Protein AF-A0A7J6W3E9-F1 (afdb_monomer_lite)

pLDDT: mean 84.25, std 17.14, range [29.66, 97.44]

InterPro domains:
  IPR002051 Haem oxygenase [cd19165] (12-124)
  IPR016053 Haem oxygenase-like [PF01126] (19-121)
  IPR016084 Haem oxygenase-like, multi-helical [G3DSA:1.20.910.10] (11-124)
  IPR016084 Haem oxygenase-like, multi-helical [SSF48613] (15-122)
  IPR016951 Haem oxygenase (decyclizing), plant [PTHR35703] (14-124)

Organism: Thalictrum thalictroides (NCBI:txid46969)

Foldseek 3Di:
DVPPPPDDDDDPCVVLPPPLLLDQPVLVVVQLVVVVVVVDDDDDDDPVVVVVVVVLVVCVVVPPLVNLVVVLCVSVCCQPVVLVVQQVCCVVPVVSDDGSSNDTPDDSVVSSVSSVVVSVVVVD

Radius of gyration: 16.01 Å; chains: 1; bounding box: 36×33×43 Å

Sequence (124 aa):
MLMLLSFGFLLPTDAYFRKTDLERSEVLSKDIELIHQQDLVIPQPSSPGVSYARYLEELAEKSAPMFLCHFYNIYFAHISGGQVIAKQVSEKLLDGRELEFCRWEGDELELLKDVRDKLNQIGE

Secondary structure (DSSP, 8-state):
-TTTTSS----GGGGTTSS-S---HHHHHHHHHHHHTTT---PPPPHHHHHHHHHHHHHHHH-HHHHHHHHHHHHHHIIIIIHHHHHHHHHHHSTTPPPGGG--SS-HHHHHHHHHHHHHHHH-

Structure (mmCIF, N/CA/C/O backbone):
data_AF-A0A7J6W3E9-F1
#
_entry.id   AF-A0A7J6W3E9-F1
#
loop_
_atom_site.group_PDB
_atom_site.id
_atom_site.type_symbol
_atom_site.label_atom_id
_atom_site.label_alt_id
_atom_site.label_comp_id
_atom_site.label_asym_id
_atom_site.label_entity_id
_atom_site.label_seq_id
_atom_site.pdbx_PDB_ins_code
_atom_site.Cartn_x
_atom_site.Cartn_y
_atom_site.Cartn_z
_atom_site.occupancy
_atom_site.B_iso_or_equiv
_atom_site.auth_seq_id
_atom_site.auth_comp_id
_atom_site.auth_asym_id
_atom_site.auth_atom_id
_atom_site.pdbx_PDB_model_num
ATOM 1 N N . MET A 1 1 ? -2.874 7.738 -4.689 1.00 37.47 1 MET A N 1
ATOM 2 C CA . MET A 1 1 ? -3.098 6.491 -5.455 1.00 37.47 1 MET A CA 1
ATOM 3 C C . MET A 1 1 ? -4.183 6.604 -6.532 1.00 37.47 1 MET A C 1
ATOM 5 O O . MET A 1 1 ? -4.271 5.719 -7.364 1.00 37.47 1 MET A O 1
ATOM 9 N N . LEU A 1 2 ? -4.950 7.704 -6.587 1.00 29.97 2 LEU A N 1
ATOM 10 C CA . LEU A 1 2 ? -5.917 8.004 -7.660 1.00 29.97 2 LEU A CA 1
ATOM 11 C C . LEU A 1 2 ? -5.311 8.710 -8.897 1.00 29.97 2 LEU A C 1
ATOM 13 O O . LEU A 1 2 ? -6.048 9.117 -9.784 1.00 29.97 2 LEU A O 1
ATOM 17 N N . MET A 1 3 ? -3.983 8.858 -8.983 1.00 29.66 3 MET A N 1
ATOM 18 C CA . MET A 1 3 ? -3.307 9.532 -10.109 1.00 29.66 3 MET A CA 1
ATOM 19 C C . MET A 1 3 ? -2.694 8.584 -11.151 1.00 29.66 3 MET A C 1
ATOM 21 O O . MET A 1 3 ? -2.146 9.052 -12.139 1.00 29.66 3 MET A O 1
ATOM 25 N N . LEU A 1 4 ? -2.845 7.264 -11.004 1.00 39.94 4 LEU A N 1
ATOM 26 C CA . LEU A 1 4 ? -2.322 6.299 -11.984 1.00 39.94 4 LEU A CA 1
ATOM 27 C C . LEU A 1 4 ? -3.240 6.080 -13.203 1.00 39.94 4 LEU A C 1
ATOM 29 O O . LEU A 1 4 ? -2.933 5.254 -14.054 1.00 39.94 4 LEU A O 1
ATOM 33 N N . LEU A 1 5 ? -4.360 6.806 -13.314 1.00 38.44 5 LEU A N 1
ATOM 34 C CA . LEU A 1 5 ? -5.344 6.604 -14.387 1.00 38.44 5 LEU A CA 1
ATOM 35 C C . LEU A 1 5 ? -5.325 7.656 -15.508 1.00 38.44 5 LEU A C 1
ATOM 37 O O . LEU A 1 5 ? -6.096 7.514 -16.454 1.00 38.44 5 LEU A O 1
ATOM 41 N N . SER A 1 6 ? -4.463 8.679 -15.460 1.00 36.19 6 SER A N 1
ATOM 42 C CA . SER A 1 6 ? -4.636 9.847 -16.347 1.00 36.19 6 SER A CA 1
ATOM 43 C C . SER A 1 6 ? -3.555 10.089 -17.400 1.00 36.19 6 SER A C 1
ATOM 45 O O . SER A 1 6 ? -3.739 10.990 -18.212 1.00 36.19 6 SER A O 1
ATOM 47 N N . PHE A 1 7 ? -2.474 9.309 -17.469 1.00 38.25 7 PHE A N 1
ATOM 48 C CA . PHE A 1 7 ? -1.504 9.453 -18.560 1.00 38.25 7 PHE A CA 1
ATOM 49 C C . PHE A 1 7 ? -1.127 8.099 -19.154 1.00 38.25 7 PHE A C 1
ATOM 51 O O . PHE A 1 7 ? -0.688 7.187 -18.461 1.00 38.25 7 PHE A O 1
ATOM 58 N N . GLY A 1 8 ? -1.373 7.975 -20.461 1.00 41.03 8 GLY A N 1
ATOM 59 C CA . GLY A 1 8 ? -1.115 6.785 -21.257 1.00 41.03 8 GLY A CA 1
ATOM 60 C C . GLY A 1 8 ? 0.365 6.436 -21.269 1.00 41.03 8 GLY A C 1
ATOM 61 O O . GLY A 1 8 ? 1.129 6.953 -22.075 1.00 41.03 8 GLY A O 1
ATOM 62 N N . PHE A 1 9 ? 0.736 5.527 -20.381 1.00 42.88 9 PHE A N 1
ATOM 63 C CA . PHE A 1 9 ? 1.998 4.816 -20.410 1.00 42.88 9 PHE A CA 1
ATOM 64 C C . PHE A 1 9 ? 1.856 3.639 -21.394 1.00 42.88 9 PHE A C 1
ATOM 66 O O . PHE A 1 9 ? 0.935 2.822 -21.295 1.00 42.88 9 PHE A O 1
ATOM 73 N N . LEU A 1 10 ? 2.693 3.664 -22.435 1.00 38.34 10 LEU A N 1
ATOM 74 C CA . LEU A 1 10 ? 2.743 2.723 -23.559 1.00 38.34 10 LEU A CA 1
ATOM 75 C C . LEU A 1 10 ? 4.102 2.002 -23.528 1.00 38.34 10 LEU A C 1
ATOM 77 O O . LEU A 1 10 ? 4.815 1.947 -24.529 1.00 38.34 10 LEU A O 1
ATOM 81 N N . LEU A 1 11 ? 4.497 1.481 -22.362 1.00 43.41 11 LEU A N 1
ATOM 82 C CA . LEU A 1 11 ? 5.606 0.534 -22.281 1.00 43.41 11 LEU A CA 1
ATOM 83 C C . LEU A 1 11 ? 5.047 -0.897 -22.389 1.00 43.41 11 LEU A C 1
ATOM 85 O O . LEU A 1 11 ? 4.001 -1.185 -21.812 1.00 43.41 11 LEU A O 1
ATOM 89 N N . PRO A 1 12 ? 5.719 -1.839 -23.080 1.00 48.94 12 PRO A N 1
ATOM 90 C CA . PRO A 1 12 ? 5.292 -3.246 -23.141 1.00 48.94 12 PRO A CA 1
ATOM 91 C C . PRO A 1 12 ? 5.105 -3.899 -21.758 1.00 48.94 12 PRO A C 1
ATOM 93 O O . PRO A 1 12 ? 4.368 -4.872 -21.621 1.00 48.94 12 PRO A O 1
ATOM 96 N N . THR A 1 13 ? 5.749 -3.346 -20.727 1.00 51.69 13 THR A N 1
ATOM 97 C CA . THR A 1 13 ? 5.660 -3.765 -19.326 1.00 51.69 13 THR A CA 1
ATOM 98 C C . THR A 1 13 ? 4.348 -3.364 -18.640 1.00 51.69 13 THR A C 1
ATOM 100 O O . THR A 1 13 ? 3.947 -4.042 -17.698 1.00 51.69 13 THR A O 1
ATOM 103 N N . ASP A 1 14 ? 3.627 -2.340 -19.118 1.00 56.59 14 ASP A N 1
ATOM 104 C CA . ASP A 1 14 ? 2.360 -1.876 -18.521 1.00 56.59 14 ASP A CA 1
ATOM 105 C C . ASP A 1 14 ? 1.272 -2.949 -18.479 1.00 56.59 14 ASP A C 1
ATOM 107 O O . ASP A 1 14 ? 0.435 -2.957 -17.579 1.00 56.59 14 ASP A O 1
ATOM 111 N N . ALA A 1 15 ? 1.255 -3.849 -19.462 1.00 62.78 15 ALA A N 1
ATOM 112 C CA . ALA A 1 15 ? 0.233 -4.885 -19.545 1.00 62.78 15 ALA A CA 1
ATOM 113 C C . ALA A 1 15 ? 0.381 -5.946 -18.442 1.00 62.78 15 ALA A C 1
ATOM 115 O O . ALA A 1 15 ? -0.618 -6.530 -18.029 1.00 62.78 15 ALA A O 1
ATOM 116 N N . TYR A 1 16 ? 1.602 -6.186 -17.950 1.00 67.00 16 TYR A N 1
ATOM 117 C CA . TYR A 1 16 ? 1.886 -7.258 -16.989 1.00 67.00 16 TYR A CA 1
ATOM 118 C C . TYR A 1 16 ? 1.457 -6.925 -15.556 1.00 67.00 16 TYR A C 1
ATOM 120 O O . TYR A 1 16 ? 1.173 -7.843 -14.783 1.00 67.00 16 TYR A O 1
ATOM 128 N N . PHE A 1 17 ? 1.396 -5.632 -15.220 1.00 73.19 17 PHE A N 1
ATOM 129 C CA . PHE A 1 17 ? 1.174 -5.126 -13.857 1.00 73.19 17 PHE A CA 1
ATOM 130 C C . PHE A 1 17 ? -0.164 -4.402 -13.686 1.00 73.19 17 PHE A C 1
ATOM 132 O O . PHE A 1 17 ? -0.353 -3.648 -12.735 1.00 73.19 17 PHE A O 1
ATOM 139 N N . ARG A 1 18 ? -1.096 -4.627 -14.613 1.00 82.31 18 ARG A N 1
ATOM 140 C CA . ARG A 1 18 ? -2.494 -4.206 -14.498 1.00 82.31 18 ARG A CA 1
ATOM 141 C C . ARG A 1 18 ? -3.364 -5.437 -14.316 1.00 82.31 18 ARG A C 1
ATOM 143 O O . ARG A 1 18 ? -3.095 -6.460 -14.940 1.00 82.31 18 ARG A O 1
ATOM 150 N N . LYS A 1 19 ? -4.446 -5.295 -13.551 1.00 83.75 19 LYS A N 1
ATOM 151 C CA . LYS A 1 19 ? -5.388 -6.380 -13.238 1.00 83.75 19 LYS A CA 1
ATOM 152 C C . LYS A 1 19 ? -4.659 -7.549 -12.579 1.00 83.75 19 LYS A C 1
ATOM 154 O O . LYS A 1 19 ? -4.728 -8.683 -13.039 1.00 83.75 19 LYS A O 1
ATOM 159 N N . THR A 1 20 ? -3.876 -7.216 -11.559 1.00 86.81 20 THR A N 1
ATOM 160 C CA . THR A 1 20 ? -3.108 -8.191 -10.772 1.00 86.81 20 THR A CA 1
ATOM 161 C C . THR A 1 20 ? -3.894 -8.736 -9.586 1.00 86.81 20 THR A C 1
ATOM 163 O O . THR A 1 20 ? -3.370 -9.560 -8.848 1.00 86.81 20 THR A O 1
ATOM 166 N N . ASP A 1 21 ? -5.083 -8.182 -9.344 1.00 89.88 21 ASP A N 1
ATOM 167 C CA . ASP A 1 21 ? -5.900 -8.324 -8.136 1.00 89.88 21 ASP A CA 1
ATOM 168 C C . ASP A 1 21 ? -5.206 -7.820 -6.855 1.00 89.88 21 ASP A C 1
ATOM 170 O O . ASP A 1 21 ? -5.819 -7.718 -5.788 1.00 89.88 21 ASP A O 1
ATOM 174 N N . LEU A 1 22 ? -3.952 -7.358 -6.973 1.00 91.62 22 LEU A N 1
ATOM 175 C CA . LEU A 1 22 ? -3.222 -6.695 -5.905 1.00 91.62 22 LEU A CA 1
ATOM 176 C C . LEU A 1 22 ? -3.697 -5.249 -5.673 1.00 91.62 22 LEU A C 1
ATOM 178 O O . LEU A 1 22 ? -3.490 -4.685 -4.603 1.00 91.62 22 LEU A O 1
ATOM 182 N N . GLU A 1 23 ? -4.358 -4.622 -6.642 1.00 92.25 23 GLU A N 1
ATOM 183 C CA . GLU A 1 23 ? -4.746 -3.212 -6.612 1.00 92.25 23 GLU A CA 1
ATOM 184 C C . GLU A 1 23 ? -5.568 -2.846 -5.366 1.00 92.25 23 GLU A C 1
ATOM 186 O O . GLU A 1 23 ? -6.585 -3.467 -5.075 1.00 92.25 23 GLU A O 1
ATOM 191 N N . ARG A 1 24 ? -5.138 -1.820 -4.613 1.00 94.75 24 ARG A N 1
ATOM 192 C CA . ARG A 1 24 ? -5.748 -1.451 -3.315 1.00 94.75 24 ARG A CA 1
ATOM 193 C C . ARG A 1 24 ? -6.545 -0.151 -3.298 1.00 94.75 24 ARG A C 1
ATOM 195 O O . ARG A 1 24 ? -7.108 0.209 -2.269 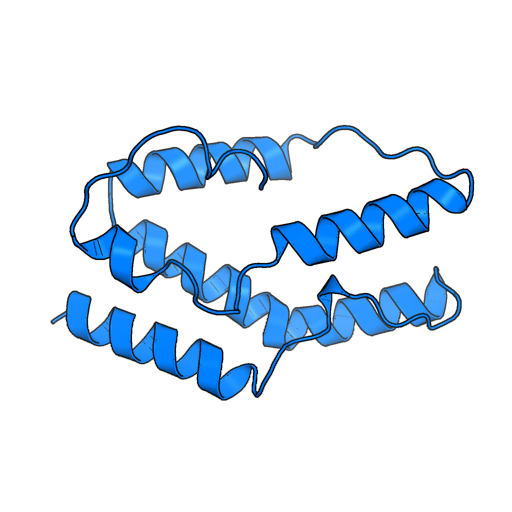1.00 94.75 24 ARG A O 1
ATOM 202 N N . SER A 1 25 ? -6.581 0.597 -4.397 1.00 94.12 25 SER A N 1
ATOM 203 C CA . SER A 1 25 ? -7.189 1.934 -4.396 1.00 94.12 25 SER A CA 1
ATOM 204 C C . SER A 1 25 ? -8.690 1.892 -4.143 1.00 94.12 25 SER A C 1
ATOM 206 O O . SER A 1 25 ? -9.189 2.719 -3.391 1.00 94.12 25 SER A O 1
ATOM 208 N N . GLU A 1 26 ? -9.395 0.927 -4.734 1.00 94.50 26 GLU A N 1
ATOM 209 C CA . GLU A 1 26 ? -10.847 0.815 -4.588 1.00 94.50 26 GLU A CA 1
ATOM 210 C C . GLU A 1 26 ? -11.248 0.435 -3.157 1.00 94.50 26 GLU A C 1
ATOM 212 O O . GLU A 1 26 ? -12.106 1.083 -2.560 1.00 94.50 26 GLU A O 1
ATOM 217 N N . VAL A 1 27 ? -10.593 -0.574 -2.576 1.00 94.88 27 VAL A N 1
ATOM 218 C CA . VAL A 1 27 ? -10.863 -0.998 -1.194 1.00 94.88 27 VAL A CA 1
ATOM 219 C C . VAL A 1 27 ? -10.504 0.090 -0.176 1.00 94.88 27 VAL A C 1
ATOM 221 O O . VAL A 1 27 ? -11.263 0.314 0.760 1.00 94.88 27 VAL A O 1
ATOM 224 N N . LEU A 1 28 ? -9.428 0.856 -0.406 1.00 95.19 28 LEU A N 1
ATOM 225 C CA . LEU A 1 28 ? -9.099 2.019 0.428 1.00 95.19 28 LEU A CA 1
ATOM 226 C C . LEU A 1 28 ? -10.159 3.118 0.342 1.00 95.19 28 LEU A C 1
ATOM 228 O O . LEU A 1 28 ? -10.458 3.744 1.355 1.00 95.19 28 LEU A O 1
ATOM 232 N N . SER A 1 29 ? -10.728 3.367 -0.839 1.00 95.25 29 SER A N 1
ATOM 233 C CA . SER A 1 29 ? -11.833 4.319 -0.981 1.00 95.25 29 SER A CA 1
ATOM 234 C C . SER A 1 29 ? -13.048 3.892 -0.155 1.00 95.25 29 SER A C 1
ATOM 236 O O . SER A 1 29 ? -13.594 4.724 0.565 1.00 95.25 29 SER A O 1
ATOM 238 N N . LYS A 1 30 ? -13.406 2.599 -0.175 1.00 94.75 30 LYS A N 1
ATOM 239 C CA . LYS A 1 30 ? -14.498 2.047 0.648 1.00 94.75 30 LYS A CA 1
ATOM 240 C C . LYS A 1 30 ? -14.230 2.242 2.143 1.00 94.75 30 LYS A C 1
ATOM 242 O O . LYS A 1 30 ? -15.096 2.735 2.861 1.00 94.75 30 LYS A O 1
ATOM 247 N N . ASP A 1 31 ? -13.021 1.930 2.607 1.00 94.44 31 ASP A N 1
ATOM 248 C CA . ASP A 1 31 ? -12.651 2.112 4.016 1.00 94.44 31 ASP A CA 1
ATOM 249 C C . ASP A 1 31 ? -12.669 3.591 4.441 1.00 94.44 31 ASP A C 1
ATOM 251 O O . ASP A 1 31 ? -13.165 3.921 5.518 1.00 94.44 31 ASP A O 1
ATOM 255 N N . ILE A 1 32 ? -12.181 4.505 3.594 1.00 94.06 32 ILE A N 1
ATOM 256 C CA . ILE A 1 32 ? -12.211 5.954 3.857 1.00 94.06 32 ILE A CA 1
ATOM 257 C C . ILE A 1 32 ? -13.652 6.465 3.957 1.00 94.06 32 ILE A C 1
ATOM 259 O O . ILE A 1 32 ? -13.961 7.238 4.863 1.00 94.06 32 ILE A O 1
ATOM 263 N N . GLU A 1 33 ? -14.539 6.036 3.058 1.00 92.62 33 GLU A N 1
ATOM 264 C CA . GLU A 1 33 ? -15.958 6.403 3.095 1.00 92.62 33 GLU A CA 1
ATOM 265 C C . GLU A 1 33 ? -16.641 5.900 4.374 1.00 92.62 33 GLU A C 1
ATOM 267 O O . GLU A 1 33 ? -17.374 6.652 5.018 1.00 92.62 33 GLU A O 1
ATOM 272 N N . LEU A 1 34 ? -16.353 4.665 4.792 1.00 89.88 34 LEU A N 1
ATOM 273 C CA . LEU A 1 34 ? -16.866 4.095 6.042 1.00 89.88 34 LEU A CA 1
ATOM 274 C C . LEU A 1 34 ? -16.366 4.846 7.283 1.00 89.88 34 LEU A C 1
ATOM 276 O O . LEU A 1 34 ? -17.113 5.018 8.246 1.00 89.88 34 LEU A O 1
ATOM 280 N N . ILE A 1 35 ? -15.112 5.299 7.275 1.00 88.25 35 ILE A N 1
ATOM 281 C CA . ILE A 1 35 ? -14.542 6.125 8.348 1.00 88.25 35 ILE A CA 1
ATOM 282 C C . ILE A 1 35 ? -15.201 7.509 8.357 1.00 88.25 35 ILE A C 1
ATOM 284 O O . ILE A 1 35 ? -15.531 8.028 9.421 1.00 88.25 35 ILE A O 1
ATOM 288 N N . HIS A 1 36 ? -15.446 8.095 7.184 1.00 88.38 36 HIS A N 1
ATOM 289 C CA . HIS A 1 36 ? -16.085 9.404 7.072 1.00 88.38 36 HIS A CA 1
ATOM 290 C C . HIS A 1 36 ? -17.507 9.422 7.654 1.00 88.38 36 HIS A C 1
ATOM 292 O O . HIS A 1 36 ? -17.908 10.413 8.259 1.00 88.38 36 HIS A O 1
ATOM 298 N N . GLN A 1 37 ? -18.243 8.310 7.542 1.00 88.25 37 GLN A N 1
ATOM 299 C CA . GLN A 1 37 ? -19.576 8.145 8.137 1.00 88.25 37 GLN A CA 1
ATOM 300 C C . GLN A 1 37 ? -19.586 8.200 9.676 1.00 88.25 37 GLN A C 1
ATOM 302 O O . GLN A 1 37 ? -20.656 8.318 10.266 1.00 88.25 37 GLN A O 1
ATOM 307 N N . GLN A 1 38 ? -18.425 8.127 10.333 1.00 84.06 38 GLN A N 1
ATOM 308 C CA . GLN A 1 38 ? -18.281 8.210 11.793 1.00 84.06 38 GLN A CA 1
ATOM 309 C C . GLN A 1 38 ? -17.970 9.641 12.272 1.00 84.06 38 GLN A C 1
ATOM 311 O O . GLN A 1 38 ? -17.342 9.823 13.312 1.00 84.06 38 GLN A O 1
ATOM 316 N N . ASP A 1 39 ? -18.354 10.657 11.490 1.00 84.12 39 ASP A N 1
ATOM 317 C CA . ASP A 1 39 ? -18.072 12.083 11.727 1.00 84.12 39 ASP A CA 1
ATOM 318 C C . ASP A 1 39 ? -16.569 12.421 11.835 1.00 84.12 39 ASP A C 1
ATOM 320 O O . ASP A 1 39 ? -16.164 13.444 12.396 1.00 84.12 39 ASP A O 1
ATOM 324 N N . LEU A 1 40 ? -15.715 11.573 11.252 1.00 85.38 40 LEU A N 1
ATOM 325 C CA . LEU A 1 40 ? -14.277 11.800 11.173 1.00 85.38 40 LEU A CA 1
ATOM 326 C C . LEU A 1 40 ? -13.926 12.629 9.931 1.00 85.38 40 LEU A C 1
ATOM 328 O O . LEU A 1 40 ? -14.387 12.384 8.810 1.00 85.38 40 LEU A O 1
ATOM 332 N N . VAL A 1 41 ? -13.060 13.624 10.132 1.00 90.25 41 VAL A N 1
ATOM 333 C CA . VAL A 1 41 ? -12.546 14.472 9.053 1.00 90.25 41 VAL A CA 1
ATOM 334 C C . VAL A 1 41 ? -11.504 13.693 8.261 1.00 90.25 41 VAL A C 1
ATOM 336 O O . VAL A 1 41 ? -10.465 13.314 8.803 1.00 90.25 41 VAL A O 1
ATOM 339 N N . ILE A 1 42 ? -11.750 13.503 6.964 1.00 91.56 42 ILE A N 1
ATOM 340 C CA . ILE A 1 42 ? -10.766 12.906 6.061 1.00 91.56 42 ILE A CA 1
ATOM 341 C C . ILE A 1 42 ? -9.686 13.953 5.751 1.00 91.56 42 ILE A C 1
ATOM 343 O O . ILE A 1 42 ? -9.992 14.994 5.159 1.00 91.56 42 ILE A O 1
ATOM 347 N N . PRO A 1 43 ? -8.423 13.727 6.156 1.00 92.56 43 PRO A N 1
ATOM 348 C CA . PRO A 1 43 ? -7.361 14.685 5.911 1.00 92.56 43 PRO A CA 1
ATOM 349 C C . PRO A 1 43 ? -6.966 14.692 4.433 1.00 92.56 43 PRO A C 1
ATOM 351 O O . PRO A 1 43 ? -7.076 13.691 3.724 1.00 92.56 43 PRO A O 1
ATOM 354 N N . GLN A 1 44 ? -6.421 15.819 3.980 1.00 94.44 44 GLN A N 1
ATOM 355 C CA . GLN A 1 44 ? -5.715 15.854 2.702 1.00 94.44 44 GLN A CA 1
ATOM 356 C C . GLN A 1 44 ? -4.428 15.011 2.779 1.00 94.44 44 GLN A C 1
ATOM 358 O O . GLN A 1 44 ? -3.827 14.917 3.856 1.00 94.44 44 GLN A O 1
ATOM 363 N N . PRO A 1 45 ? -3.965 14.421 1.659 1.00 94.62 45 PRO A N 1
ATOM 364 C CA . PRO A 1 45 ? -2.708 13.682 1.627 1.00 94.62 45 PRO A CA 1
ATOM 365 C C . PRO A 1 45 ? -1.538 14.529 2.142 1.00 94.62 45 PRO A C 1
ATOM 367 O O . PRO A 1 45 ? -1.323 15.657 1.699 1.00 94.62 45 PRO A O 1
ATOM 370 N N . SER A 1 46 ? -0.766 13.974 3.074 1.00 95.94 46 SER A N 1
ATOM 371 C CA . SER A 1 46 ? 0.401 14.636 3.658 1.00 95.94 46 SER A CA 1
ATOM 372 C C . SER A 1 46 ? 1.661 14.455 2.801 1.00 95.94 46 SER A C 1
ATOM 374 O O . SER A 1 46 ? 1.688 13.678 1.839 1.00 95.94 46 SER A O 1
ATOM 376 N N . SER A 1 47 ? 2.733 15.174 3.155 1.00 96.81 47 SER A N 1
ATOM 377 C CA . SER A 1 47 ? 3.978 15.183 2.379 1.00 96.81 47 SER A CA 1
ATOM 378 C C . SER A 1 47 ? 4.603 13.801 2.137 1.00 96.81 47 SER A C 1
ATOM 380 O O . SER A 1 47 ? 5.075 13.606 1.020 1.00 96.81 47 SER A O 1
ATOM 382 N N . PRO A 1 48 ? 4.578 12.809 3.055 1.00 96.19 48 PRO A N 1
ATOM 383 C CA . PRO A 1 48 ? 5.138 11.491 2.758 1.00 96.19 48 PRO A CA 1
ATOM 384 C C . PRO A 1 48 ? 4.408 10.796 1.606 1.00 96.19 48 PRO A C 1
ATOM 386 O O . PRO A 1 48 ? 5.051 10.272 0.702 1.00 96.19 48 PRO A O 1
ATOM 389 N N . GLY A 1 49 ? 3.072 10.846 1.593 1.00 94.00 49 GLY A N 1
ATOM 390 C CA . GLY A 1 49 ? 2.270 10.230 0.535 1.00 94.00 49 GLY A CA 1
ATOM 391 C C . GLY A 1 49 ? 2.434 10.938 -0.809 1.00 94.00 49 GLY A C 1
ATOM 392 O O . GLY A 1 49 ? 2.629 10.283 -1.830 1.00 94.00 49 GLY A O 1
ATOM 393 N N . VAL A 1 50 ? 2.403 12.275 -0.811 1.00 96.75 50 VAL A N 1
ATOM 394 C CA . VAL A 1 50 ? 2.537 13.076 -2.041 1.00 96.75 50 VAL A CA 1
ATOM 395 C C . VAL A 1 50 ? 3.941 12.956 -2.635 1.00 96.75 50 VAL A C 1
ATOM 397 O O . VAL A 1 50 ? 4.078 12.718 -3.833 1.00 96.75 50 VAL A O 1
ATOM 400 N N . SER A 1 51 ? 4.985 13.093 -1.816 1.00 97.44 51 SER A N 1
ATOM 401 C CA . SER A 1 51 ? 6.369 12.995 -2.286 1.00 97.44 51 SER A CA 1
ATOM 402 C C . SER A 1 51 ? 6.699 11.589 -2.774 1.00 97.44 51 SER A C 1
ATOM 404 O O . SER A 1 51 ? 7.379 11.452 -3.786 1.00 97.44 51 SER A O 1
ATOM 406 N N . TYR A 1 52 ? 6.197 10.547 -2.101 1.00 97.44 52 TYR A N 1
ATOM 407 C CA . TYR A 1 52 ? 6.470 9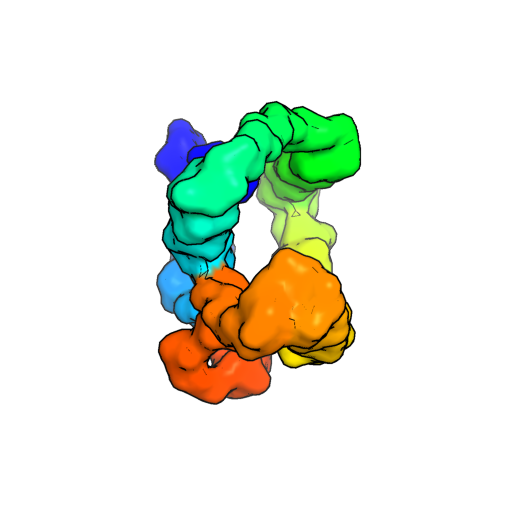.177 -2.524 1.00 97.44 52 TYR A CA 1
ATOM 408 C C . TYR A 1 52 ? 5.723 8.811 -3.811 1.00 97.44 52 TYR A C 1
ATOM 410 O O . TYR A 1 52 ? 6.313 8.188 -4.686 1.00 97.44 52 TYR A O 1
ATOM 418 N N . ALA A 1 53 ? 4.478 9.269 -3.986 1.00 96.19 53 ALA A N 1
ATOM 419 C CA . ALA A 1 53 ? 3.756 9.100 -5.249 1.00 96.19 53 ALA A CA 1
ATOM 420 C C . ALA A 1 53 ? 4.510 9.739 -6.429 1.00 96.19 53 ALA A C 1
ATOM 422 O O . ALA A 1 53 ? 4.757 9.063 -7.423 1.00 96.19 53 ALA A O 1
ATOM 423 N N . ARG A 1 54 ? 4.968 10.990 -6.278 1.00 96.31 54 ARG A N 1
ATOM 424 C CA . ARG A 1 54 ? 5.784 11.675 -7.299 1.00 96.31 54 ARG A CA 1
ATOM 425 C C . ARG A 1 54 ? 7.092 10.945 -7.587 1.00 96.31 54 ARG A C 1
ATOM 427 O O . ARG A 1 54 ? 7.486 10.807 -8.736 1.00 96.31 54 ARG A O 1
ATOM 434 N N . TYR A 1 55 ? 7.759 10.450 -6.546 1.00 96.44 55 TYR A N 1
ATOM 435 C CA . TYR A 1 55 ? 8.981 9.667 -6.708 1.00 96.44 55 TYR A CA 1
ATOM 436 C C . TYR A 1 55 ? 8.745 8.382 -7.517 1.00 96.44 55 TYR A C 1
ATOM 438 O O . TYR A 1 55 ? 9.555 8.049 -8.378 1.00 96.44 55 TYR A O 1
ATOM 446 N N . LEU A 1 56 ? 7.632 7.678 -7.281 1.00 94.44 56 LEU A N 1
ATOM 447 C CA . LEU A 1 56 ? 7.268 6.481 -8.045 1.00 94.44 56 LEU A CA 1
ATOM 448 C C . LEU A 1 56 ? 6.919 6.805 -9.504 1.00 94.44 56 LEU A C 1
ATOM 450 O O . LEU A 1 56 ? 7.315 6.048 -10.386 1.00 94.44 56 LEU A O 1
ATOM 454 N N . GLU A 1 57 ? 6.236 7.925 -9.763 1.00 91.44 57 GLU A N 1
ATOM 455 C CA . GLU A 1 57 ? 5.969 8.422 -11.123 1.00 91.44 57 GLU A CA 1
ATOM 456 C C . GLU A 1 57 ? 7.282 8.693 -11.875 1.00 91.44 57 GLU A C 1
ATOM 458 O O . GLU A 1 57 ? 7.487 8.182 -12.974 1.00 91.44 57 GLU A O 1
ATOM 463 N N . GLU A 1 58 ? 8.227 9.400 -11.249 1.00 93.44 58 GLU A N 1
ATOM 464 C CA . GLU A 1 58 ? 9.545 9.639 -11.844 1.00 93.44 58 GLU A CA 1
ATOM 465 C C . GLU A 1 58 ? 10.345 8.345 -12.061 1.00 93.44 58 GLU A C 1
ATOM 467 O O . GLU A 1 58 ? 11.044 8.206 -13.067 1.00 93.44 58 GLU A O 1
ATOM 472 N N . LEU A 1 59 ? 10.286 7.395 -11.121 1.00 90.00 59 LEU A N 1
ATOM 473 C CA . LEU A 1 59 ? 10.962 6.104 -11.266 1.00 90.00 59 LEU A CA 1
ATOM 474 C C . LEU A 1 59 ? 10.392 5.286 -12.423 1.00 90.00 59 LEU A C 1
ATOM 476 O O . LEU A 1 59 ? 11.170 4.638 -13.121 1.00 90.00 59 LEU A O 1
ATOM 480 N N . ALA A 1 60 ? 9.076 5.324 -12.642 1.00 86.88 60 ALA A N 1
ATOM 481 C CA . ALA A 1 60 ? 8.434 4.610 -13.741 1.00 86.88 60 ALA A CA 1
ATOM 482 C C . ALA A 1 60 ? 8.968 5.064 -15.112 1.00 86.88 60 ALA A C 1
ATOM 484 O O . ALA A 1 60 ? 9.139 4.239 -16.007 1.00 86.88 60 ALA A O 1
ATOM 485 N N . GLU A 1 61 ? 9.298 6.351 -15.259 1.00 87.00 61 GLU A N 1
ATOM 486 C CA . GLU A 1 61 ? 9.914 6.901 -16.476 1.00 87.00 61 GLU A CA 1
ATOM 487 C C . GLU A 1 61 ? 11.413 6.587 -16.581 1.00 87.00 61 GLU A C 1
ATOM 489 O O . GLU A 1 61 ? 11.935 6.354 -17.671 1.00 87.00 61 GLU A O 1
ATOM 494 N N . LYS A 1 62 ? 12.128 6.610 -15.450 1.00 89.12 62 LYS A N 1
ATOM 495 C CA . LYS A 1 62 ? 13.599 6.566 -15.425 1.00 89.12 62 LYS A CA 1
ATOM 496 C C . LYS A 1 62 ? 14.173 5.153 -15.356 1.00 89.12 62 LYS A C 1
ATOM 498 O O . LYS A 1 62 ? 15.271 4.918 -15.856 1.00 89.12 62 LYS A O 1
ATOM 503 N N . SER A 1 63 ? 13.501 4.231 -14.671 1.00 85.06 63 SER A N 1
ATOM 504 C CA . SER A 1 63 ? 14.025 2.892 -14.405 1.00 85.06 63 SER A CA 1
ATOM 505 C C . SER A 1 63 ? 12.914 1.914 -14.033 1.00 85.06 63 SER A C 1
ATOM 507 O O . SER A 1 63 ? 12.504 1.819 -12.873 1.00 85.06 63 SER A O 1
ATOM 509 N N . ALA A 1 64 ? 12.499 1.106 -15.011 1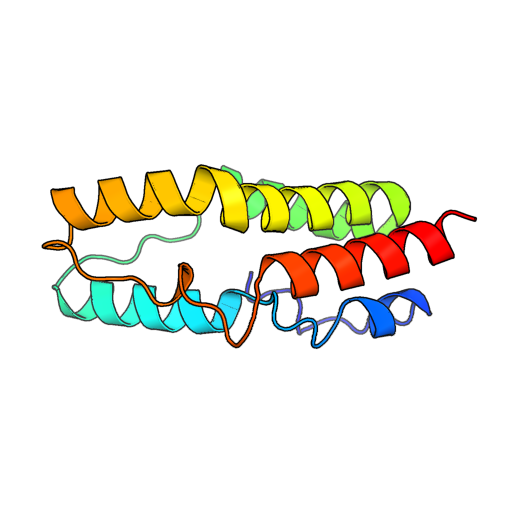.00 82.12 64 ALA A N 1
ATOM 510 C CA . ALA A 1 64 ? 11.548 0.025 -14.777 1.00 82.12 64 ALA A CA 1
ATOM 511 C C . ALA A 1 64 ? 12.009 -0.943 -13.662 1.00 82.12 64 ALA A C 1
ATOM 513 O O . ALA A 1 64 ? 11.208 -1.201 -12.768 1.00 82.12 64 ALA A O 1
ATOM 514 N N . PRO A 1 65 ? 13.278 -1.408 -13.592 1.00 83.69 65 PRO A N 1
ATOM 515 C CA . PRO A 1 65 ? 13.717 -2.289 -12.503 1.00 83.69 65 PRO A CA 1
ATOM 516 C C . PRO A 1 65 ? 13.557 -1.676 -11.103 1.00 83.69 65 PRO A C 1
ATOM 518 O O . PRO A 1 65 ? 13.106 -2.348 -10.175 1.00 83.69 65 PRO A O 1
ATOM 521 N N . MET A 1 66 ? 13.880 -0.388 -10.941 1.00 87.44 66 MET A N 1
ATOM 522 C CA . MET A 1 66 ? 13.726 0.300 -9.655 1.00 87.44 66 MET A CA 1
ATOM 523 C C . MET A 1 66 ? 12.255 0.492 -9.294 1.00 87.44 66 MET A C 1
ATOM 525 O O . MET A 1 66 ? 11.866 0.224 -8.158 1.00 87.44 66 MET A O 1
ATOM 529 N N . PHE A 1 67 ? 11.427 0.909 -10.254 1.00 88.00 67 PHE A N 1
ATOM 530 C CA . PHE A 1 67 ? 9.983 1.014 -10.053 1.00 88.00 67 PHE A CA 1
ATOM 531 C C . PHE A 1 67 ? 9.384 -0.324 -9.597 1.00 88.00 67 PHE A C 1
ATOM 533 O O . PHE A 1 67 ? 8.648 -0.382 -8.612 1.00 88.00 67 PHE A O 1
ATOM 540 N N . LEU A 1 68 ? 9.766 -1.413 -10.262 1.00 84.69 68 LEU A N 1
ATOM 541 C CA . LEU A 1 68 ? 9.283 -2.757 -9.968 1.00 84.69 68 LEU A CA 1
ATOM 542 C C . LEU A 1 68 ? 9.734 -3.274 -8.592 1.00 84.69 68 LEU A C 1
ATOM 544 O O . LEU A 1 68 ? 8.958 -3.933 -7.901 1.00 84.69 68 LEU A O 1
ATOM 548 N N . CYS A 1 69 ? 10.941 -2.918 -8.143 1.00 88.25 69 CYS A N 1
ATOM 549 C CA . CYS A 1 69 ? 11.394 -3.190 -6.776 1.00 88.25 69 CYS A CA 1
ATOM 550 C C . CYS A 1 69 ? 10.467 -2.542 -5.732 1.00 88.25 69 CYS A C 1
ATOM 552 O O . CYS A 1 69 ? 10.057 -3.185 -4.763 1.00 88.25 69 CYS A O 1
ATOM 554 N N . HIS A 1 70 ? 10.084 -1.278 -5.940 1.00 92.81 70 HIS A N 1
ATOM 555 C CA . HIS A 1 70 ? 9.135 -0.597 -5.060 1.00 92.81 70 HIS A CA 1
ATOM 556 C C . HIS A 1 70 ? 7.732 -1.205 -5.141 1.00 92.81 70 HIS A C 1
ATOM 558 O O . HIS A 1 70 ? 7.114 -1.421 -4.099 1.00 92.81 70 HIS A O 1
ATOM 564 N N . PHE A 1 71 ? 7.254 -1.523 -6.347 1.00 89.56 71 PHE A N 1
ATOM 565 C CA . PHE A 1 71 ? 5.968 -2.189 -6.562 1.00 89.56 71 PHE A CA 1
ATOM 566 C C . PHE A 1 71 ? 5.865 -3.478 -5.739 1.00 89.56 71 PHE A C 1
ATOM 568 O O . PHE A 1 71 ? 4.944 -3.628 -4.937 1.00 89.56 71 PHE A O 1
ATOM 575 N N . TYR A 1 72 ? 6.851 -4.371 -5.875 1.00 88.94 72 TYR A N 1
ATOM 576 C CA . TYR A 1 72 ? 6.889 -5.626 -5.128 1.00 88.94 72 TYR A CA 1
ATOM 577 C C . TYR A 1 72 ? 6.908 -5.383 -3.616 1.00 88.94 72 TYR A C 1
ATOM 579 O O . TYR A 1 72 ? 6.110 -5.965 -2.883 1.00 88.94 72 TYR A O 1
ATOM 587 N N . ASN A 1 73 ? 7.784 -4.492 -3.141 1.00 92.50 73 ASN A N 1
ATOM 588 C CA . ASN A 1 73 ? 7.937 -4.242 -1.709 1.00 92.50 73 ASN A CA 1
ATOM 589 C C . ASN A 1 73 ? 6.678 -3.651 -1.066 1.00 92.50 73 ASN A C 1
ATOM 591 O O . ASN A 1 73 ? 6.379 -3.995 0.074 1.00 92.50 73 ASN A O 1
ATOM 595 N N . ILE A 1 74 ? 5.930 -2.795 -1.770 1.00 94.62 74 ILE A N 1
ATOM 596 C CA . ILE A 1 74 ? 4.675 -2.223 -1.259 1.00 94.62 74 ILE A CA 1
ATOM 597 C C . ILE A 1 74 ? 3.652 -3.334 -0.993 1.00 94.62 74 ILE A C 1
ATOM 599 O O . ILE A 1 74 ? 3.108 -3.413 0.110 1.00 94.62 74 ILE A O 1
ATOM 603 N N . TYR A 1 75 ? 3.422 -4.215 -1.969 1.00 93.44 75 TYR A N 1
ATOM 604 C CA . TYR A 1 75 ? 2.443 -5.294 -1.821 1.00 93.44 75 TYR A CA 1
ATOM 605 C C . TYR A 1 75 ? 2.916 -6.392 -0.871 1.00 93.44 75 TYR A C 1
ATOM 607 O O . TYR A 1 75 ? 2.148 -6.807 -0.006 1.00 93.44 75 TYR A O 1
ATOM 615 N N . PHE A 1 76 ? 4.186 -6.801 -0.948 1.00 92.44 76 PHE A N 1
ATOM 616 C CA . PHE A 1 76 ? 4.752 -7.782 -0.020 1.00 92.44 76 PHE A CA 1
ATOM 617 C C . PHE A 1 76 ? 4.674 -7.295 1.430 1.00 92.44 76 PHE A C 1
ATOM 619 O O . PHE A 1 76 ? 4.243 -8.042 2.311 1.00 92.44 76 PHE A O 1
ATOM 626 N N . ALA A 1 77 ? 5.055 -6.041 1.696 1.00 95.50 77 ALA A N 1
ATOM 627 C CA . ALA A 1 77 ? 4.973 -5.473 3.038 1.00 95.50 77 ALA A CA 1
ATOM 628 C C . ALA A 1 77 ? 3.526 -5.425 3.543 1.00 95.50 77 ALA A C 1
ATOM 630 O O . ALA A 1 77 ? 3.290 -5.714 4.715 1.00 95.50 77 ALA A O 1
ATOM 631 N N . HIS A 1 78 ? 2.564 -5.105 2.672 1.00 95.12 78 HIS A N 1
ATOM 632 C CA . HIS A 1 78 ? 1.148 -5.071 3.035 1.00 95.12 78 HIS A CA 1
ATOM 633 C C . HIS A 1 78 ? 0.578 -6.461 3.356 1.00 95.12 78 HIS A C 1
ATOM 635 O O . HIS A 1 78 ? -0.056 -6.636 4.393 1.00 95.12 78 HIS A O 1
ATOM 641 N N . ILE A 1 79 ? 0.850 -7.459 2.510 1.00 93.69 79 ILE A N 1
ATOM 642 C CA . ILE A 1 79 ? 0.409 -8.856 2.688 1.00 93.69 79 ILE A CA 1
ATOM 643 C C . ILE A 1 79 ? 1.032 -9.496 3.939 1.00 93.69 79 ILE A C 1
ATOM 645 O O . ILE A 1 79 ? 0.413 -10.332 4.588 1.00 93.69 79 ILE A O 1
ATOM 649 N N . SER A 1 80 ? 2.245 -9.085 4.309 1.00 91.75 80 SER A N 1
ATOM 650 C CA . SER A 1 80 ? 2.945 -9.606 5.483 1.00 91.75 80 SER A CA 1
ATOM 651 C C . SER A 1 80 ? 2.691 -8.757 6.736 1.00 91.75 80 SER A C 1
ATOM 653 O O . SER A 1 80 ? 1.677 -8.897 7.420 1.00 91.75 80 SER A O 1
ATOM 655 N N . GLY A 1 81 ? 3.622 -7.862 7.069 1.00 93.50 81 GLY A N 1
ATOM 656 C CA . GLY A 1 81 ? 3.570 -7.052 8.286 1.00 93.50 81 GLY A CA 1
ATOM 657 C C . GLY A 1 81 ? 2.379 -6.092 8.333 1.00 93.50 81 GLY A C 1
ATOM 658 O O . GLY A 1 81 ? 1.873 -5.803 9.417 1.00 93.50 81 GLY A O 1
ATOM 659 N N . GLY A 1 82 ? 1.901 -5.631 7.174 1.00 95.06 82 GLY A N 1
ATOM 660 C CA . GLY A 1 82 ? 0.756 -4.730 7.058 1.00 95.06 82 GLY A CA 1
ATOM 661 C C . G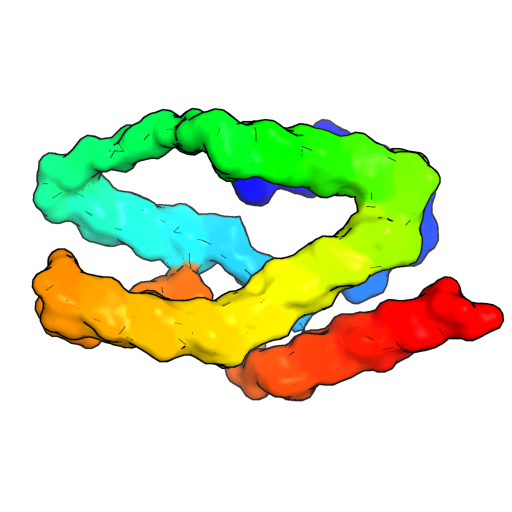LY A 1 82 ? -0.522 -5.312 7.657 1.00 95.06 82 GLY A C 1
ATOM 662 O O . GLY A 1 82 ? -1.211 -4.604 8.388 1.00 95.06 82 GLY A O 1
ATOM 663 N N . GLN A 1 83 ? -0.777 -6.610 7.460 1.00 94.88 83 GLN A N 1
ATOM 664 C CA . GLN A 1 83 ? -1.936 -7.302 8.039 1.00 94.88 83 GLN A CA 1
ATOM 665 C C . GLN A 1 83 ? -1.923 -7.267 9.570 1.00 94.88 83 GLN A C 1
ATOM 667 O O . GLN A 1 83 ? -2.938 -6.987 10.211 1.00 94.88 83 GLN A O 1
ATOM 672 N N . VAL A 1 84 ? -0.752 -7.488 10.177 1.00 95.75 84 VAL A N 1
ATOM 673 C CA . VAL A 1 84 ? -0.593 -7.454 11.640 1.00 95.75 84 VAL A CA 1
ATOM 674 C C . VAL A 1 84 ? -0.867 -6.052 12.180 1.00 95.75 84 VAL A C 1
ATOM 676 O O . VAL A 1 84 ? -1.578 -5.901 13.175 1.00 95.75 84 VAL A O 1
ATOM 679 N N . ILE A 1 85 ? -0.332 -5.023 11.516 1.00 96.50 85 ILE A N 1
ATOM 680 C CA . ILE A 1 85 ? -0.539 -3.623 11.906 1.00 96.50 85 ILE A CA 1
ATOM 681 C C . ILE A 1 85 ? -2.016 -3.249 11.772 1.00 96.50 85 ILE A C 1
ATOM 683 O O . ILE A 1 85 ? -2.592 -2.692 12.706 1.00 96.50 85 ILE A O 1
ATOM 687 N N . ALA A 1 86 ? -2.643 -3.577 10.643 1.00 95.56 86 ALA A N 1
ATOM 688 C CA . ALA A 1 86 ? -4.035 -3.238 10.387 1.00 95.56 86 ALA A CA 1
ATOM 689 C C . ALA A 1 86 ? -4.981 -3.903 11.395 1.00 95.56 86 ALA A C 1
ATOM 691 O O . ALA A 1 86 ? -5.872 -3.236 11.922 1.00 95.56 86 ALA A O 1
ATOM 692 N N . LYS A 1 87 ? -4.731 -5.170 11.753 1.00 95.31 87 LYS A N 1
ATOM 693 C CA . LYS A 1 87 ? -5.478 -5.866 12.808 1.00 95.31 87 LYS A CA 1
ATOM 694 C C . LYS A 1 87 ? -5.358 -5.160 14.160 1.00 95.31 87 LYS A C 1
ATOM 696 O O . LYS A 1 87 ? -6.369 -4.891 14.799 1.00 95.31 87 LYS A O 1
ATOM 701 N N . GLN A 1 88 ? -4.143 -4.800 14.576 1.00 97.19 88 GLN A N 1
ATOM 702 C CA . GLN A 1 88 ? -3.928 -4.098 15.848 1.00 97.19 88 GLN A CA 1
ATOM 703 C C . GLN A 1 88 ? -4.582 -2.712 15.878 1.00 97.19 88 GLN A C 1
ATOM 705 O O . GLN A 1 88 ? -5.100 -2.295 16.913 1.00 97.19 88 GLN A O 1
ATOM 710 N N . VAL A 1 89 ? -4.541 -1.981 14.762 1.00 95.19 89 VAL A N 1
ATOM 711 C CA . VAL A 1 89 ? -5.207 -0.678 14.623 1.00 95.19 89 VAL A CA 1
ATOM 712 C C . VAL A 1 89 ? -6.720 -0.848 14.709 1.00 95.19 89 VAL A C 1
ATOM 714 O O . VAL A 1 89 ? -7.371 -0.116 15.451 1.00 95.19 89 VAL A O 1
ATOM 717 N N . SER A 1 90 ? -7.267 -1.840 14.009 1.00 94.12 90 SER A N 1
ATOM 718 C CA . SER A 1 90 ? -8.694 -2.143 14.018 1.00 94.12 90 SER A CA 1
ATOM 719 C C . SER A 1 90 ? -9.209 -2.510 15.414 1.00 94.12 90 SER A C 1
ATOM 721 O O . SER A 1 90 ? -10.175 -1.916 15.889 1.00 94.12 90 SER A O 1
ATOM 723 N N . GLU A 1 91 ? -8.529 -3.418 16.118 1.00 96.06 91 GLU A N 1
ATOM 724 C CA . GLU A 1 91 ? -8.897 -3.830 17.479 1.00 96.06 91 GLU A CA 1
ATOM 725 C C . GLU A 1 91 ? -8.907 -2.654 18.466 1.00 96.06 91 GLU A C 1
ATOM 727 O O . GLU A 1 91 ? -9.709 -2.632 19.396 1.00 96.06 91 GLU A O 1
ATOM 732 N N . LYS A 1 92 ? -8.016 -1.674 18.275 1.00 96.12 92 LYS A N 1
ATOM 733 C CA . LYS A 1 92 ? -7.865 -0.539 19.195 1.00 96.12 92 LYS A CA 1
ATOM 734 C C . LYS A 1 92 ? -8.750 0.654 18.866 1.00 96.12 92 LYS A C 1
ATOM 736 O O . LYS A 1 92 ? -9.109 1.384 19.784 1.00 96.12 92 LYS A O 1
ATOM 741 N N . LEU A 1 93 ? -9.001 0.906 17.583 1.00 91.50 93 LEU A N 1
ATOM 742 C CA . LEU A 1 93 ? -9.579 2.168 17.114 1.00 91.50 93 LEU A CA 1
ATOM 743 C C . LEU A 1 93 ? -10.877 1.994 16.321 1.00 91.50 93 LEU A C 1
ATOM 745 O O . LEU A 1 93 ? -11.569 2.984 16.121 1.00 91.50 93 LEU A O 1
ATOM 749 N N . LEU A 1 94 ? -11.194 0.783 15.854 1.00 90.81 94 LEU A N 1
ATOM 750 C CA . LEU A 1 94 ? -12.316 0.516 14.945 1.00 90.81 94 LEU A CA 1
ATOM 751 C C . LEU A 1 94 ? -13.184 -0.661 15.422 1.00 90.81 94 LEU A C 1
ATOM 753 O O . LEU A 1 94 ? -13.774 -1.361 14.601 1.00 90.81 94 LEU A O 1
ATOM 757 N N . ASP A 1 95 ? -13.228 -0.911 16.734 1.00 91.94 95 ASP A N 1
ATOM 758 C CA . ASP A 1 95 ? -14.030 -1.969 17.373 1.00 91.94 95 ASP A CA 1
ATOM 759 C C . ASP A 1 95 ? -13.806 -3.376 16.785 1.00 91.94 95 ASP A C 1
ATOM 761 O O . ASP A 1 95 ? -14.720 -4.198 16.704 1.00 91.94 95 ASP A O 1
ATOM 765 N N . GLY A 1 96 ? -12.580 -3.661 16.333 1.00 92.44 96 GLY A N 1
ATOM 766 C CA . GLY A 1 96 ? -12.233 -4.943 15.717 1.00 92.44 96 GLY A CA 1
ATOM 767 C C . GLY A 1 96 ? -12.830 -5.155 14.321 1.00 92.44 96 GLY A C 1
ATOM 768 O O . GLY A 1 96 ? -12.829 -6.280 13.822 1.00 92.44 96 GLY A O 1
ATOM 769 N N . ARG A 1 97 ? -13.338 -4.098 13.672 1.00 91.25 97 ARG A N 1
ATOM 770 C CA . ARG A 1 97 ? -13.826 -4.141 12.289 1.00 91.25 97 ARG A CA 1
ATOM 771 C C . ARG A 1 97 ? -12.723 -4.551 11.322 1.00 91.25 97 ARG A C 1
ATOM 773 O O . ARG A 1 97 ? -11.701 -3.880 11.197 1.00 91.25 97 ARG A O 1
ATOM 780 N N . GLU A 1 98 ? -12.976 -5.583 10.539 1.00 92.56 98 GLU A N 1
ATOM 781 C CA . GLU A 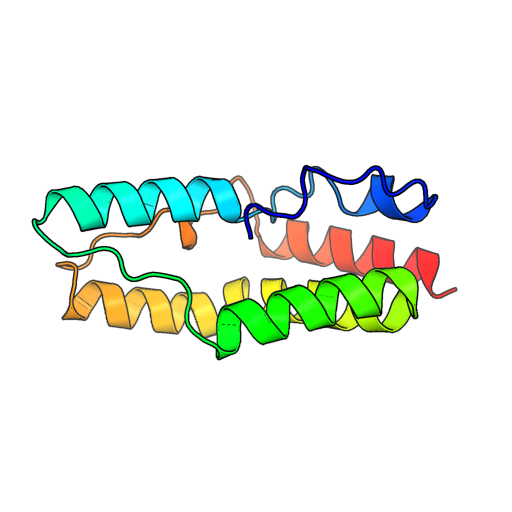1 98 ? -12.099 -5.930 9.427 1.00 92.56 98 GLU A CA 1
ATOM 782 C C . GLU A 1 98 ? -12.215 -4.895 8.293 1.00 92.56 98 GLU A C 1
ATOM 784 O O . GLU A 1 98 ? -13.319 -4.576 7.849 1.00 92.56 98 GLU A O 1
ATOM 789 N N . LEU A 1 99 ? -11.072 -4.357 7.860 1.00 94.50 99 LEU A N 1
ATOM 790 C CA . LEU A 1 99 ? -10.971 -3.366 6.784 1.00 94.50 99 LEU A CA 1
ATOM 791 C C . LEU A 1 99 ? -10.935 -4.049 5.415 1.00 94.50 99 LEU A C 1
ATOM 793 O O . LEU A 1 99 ? -10.239 -5.054 5.251 1.00 94.50 99 LEU A O 1
ATOM 797 N N . GLU A 1 100 ? -11.591 -3.466 4.412 1.00 95.62 100 GLU A N 1
ATOM 798 C CA . GLU A 1 100 ? -11.547 -3.972 3.032 1.00 95.62 100 GLU A CA 1
ATOM 799 C C . GLU A 1 100 ? -10.116 -3.946 2.478 1.00 95.62 100 GLU A C 1
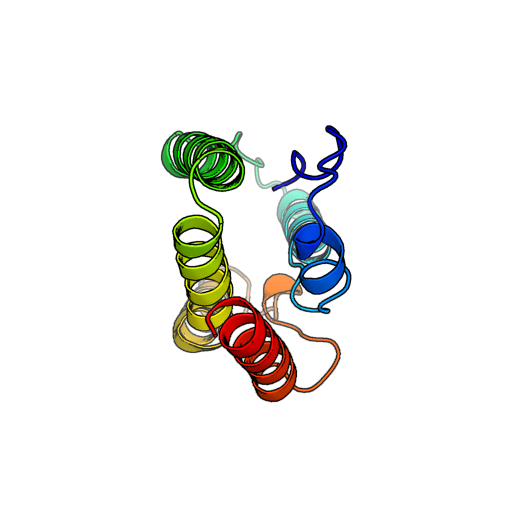ATOM 801 O O . GLU A 1 100 ? -9.714 -4.820 1.713 1.00 95.62 100 GLU A O 1
ATOM 806 N N . PHE A 1 101 ? -9.293 -2.992 2.922 1.00 95.00 101 PHE A N 1
ATOM 807 C CA . PHE A 1 101 ? -7.874 -2.914 2.593 1.00 95.00 101 PHE A CA 1
ATOM 808 C C . PHE A 1 101 ? -7.088 -4.183 2.961 1.00 95.00 101 PHE A C 1
ATOM 810 O O . PHE A 1 101 ? -6.061 -4.461 2.340 1.00 95.00 101 PHE A O 1
ATOM 817 N N . CYS A 1 102 ? -7.564 -4.961 3.937 1.00 94.69 102 CYS A N 1
ATOM 818 C CA . CYS A 1 102 ? -6.937 -6.209 4.379 1.00 94.69 102 CYS A CA 1
ATOM 819 C C . CYS A 1 102 ? -7.459 -7.450 3.644 1.00 94.69 102 CYS A C 1
ATOM 821 O O . CYS A 1 102 ? -6.869 -8.517 3.774 1.00 94.69 102 CYS A O 1
ATOM 823 N N . ARG A 1 103 ? -8.544 -7.324 2.873 1.00 93.81 103 ARG A N 1
ATOM 824 C CA . ARG A 1 103 ? -9.188 -8.447 2.188 1.00 93.81 103 ARG A CA 1
ATOM 825 C C . ARG A 1 103 ? -8.688 -8.598 0.761 1.00 93.81 103 ARG A C 1
ATOM 827 O O . ARG A 1 103 ? -8.502 -7.611 0.051 1.00 93.81 103 ARG A O 1
ATOM 834 N N . TRP A 1 104 ? -8.542 -9.839 0.317 1.00 91.19 104 TRP A N 1
ATOM 835 C CA . TRP A 1 104 ? -8.108 -10.179 -1.035 1.00 91.19 104 TRP A CA 1
ATOM 836 C C . TRP A 1 104 ? -9.132 -11.076 -1.719 1.00 91.19 104 TRP A C 1
ATOM 838 O O . TRP A 1 104 ? -9.758 -11.924 -1.082 1.00 91.19 104 TRP A O 1
ATOM 848 N N . GLU A 1 105 ? -9.309 -10.882 -3.024 1.00 86.50 105 GLU A N 1
ATOM 849 C CA . GLU A 1 105 ? -10.058 -11.819 -3.855 1.00 86.50 105 GLU A CA 1
ATOM 850 C C . GLU A 1 105 ? -9.095 -12.927 -4.300 1.00 86.50 105 GLU A C 1
ATOM 852 O O . GLU A 1 105 ? -8.397 -12.793 -5.298 1.00 86.50 105 GLU A O 1
ATOM 857 N N . GLY A 1 106 ? -9.013 -14.006 -3.517 1.00 86.12 106 GLY A N 1
ATOM 858 C CA . GLY A 1 106 ? -8.121 -15.142 -3.784 1.00 86.12 106 GLY A CA 1
ATOM 859 C C . GLY A 1 106 ? -6.988 -15.288 -2.767 1.00 86.12 106 GLY A C 1
ATOM 860 O O . GLY A 1 106 ? -7.033 -14.692 -1.696 1.00 86.12 106 GLY A O 1
ATOM 861 N N . ASP A 1 107 ? -6.002 -16.127 -3.101 1.00 91.25 107 ASP A N 1
ATOM 862 C CA . ASP A 1 107 ? -4.808 -16.362 -2.279 1.00 91.25 107 ASP A CA 1
ATOM 863 C C . ASP A 1 107 ? -3.750 -15.297 -2.588 1.00 91.25 107 ASP A C 1
ATOM 865 O O . ASP A 1 107 ? -3.128 -15.292 -3.654 1.00 91.25 107 ASP A O 1
ATOM 869 N N . GLU A 1 108 ? -3.545 -14.378 -1.651 1.00 90.19 108 GLU A N 1
ATOM 870 C CA . GLU A 1 108 ? -2.646 -13.244 -1.814 1.00 90.19 108 GLU A CA 1
ATOM 871 C C . GLU A 1 108 ? -1.170 -13.636 -1.987 1.00 90.19 108 GLU A C 1
ATOM 873 O O . GLU A 1 108 ? -0.403 -12.889 -2.603 1.00 90.19 108 GLU A O 1
ATOM 878 N N . LEU A 1 109 ? -0.758 -14.808 -1.490 1.00 89.44 109 LEU A N 1
ATOM 879 C CA . LEU A 1 109 ? 0.605 -15.306 -1.670 1.00 89.44 109 LEU A CA 1
ATOM 880 C C . LEU A 1 109 ? 0.812 -15.824 -3.091 1.00 89.44 109 LEU A C 1
ATOM 882 O O . LEU A 1 109 ? 1.875 -15.581 -3.669 1.00 89.44 109 LEU A O 1
ATOM 886 N N . GLU A 1 110 ? -0.191 -16.482 -3.674 1.00 91.62 110 GLU A N 1
ATOM 887 C CA . GLU A 1 110 ? -0.152 -16.870 -5.087 1.00 91.62 110 GLU A CA 1
ATOM 888 C C . GLU A 1 110 ? -0.211 -15.635 -6.004 1.00 91.62 110 GLU A C 1
ATOM 890 O O . GLU A 1 110 ? 0.610 -15.533 -6.915 1.00 91.62 110 GLU A O 1
ATOM 895 N N . LEU A 1 111 ? -1.052 -14.631 -5.710 1.00 88.81 111 LEU A N 1
ATOM 896 C CA . LEU A 1 111 ? -1.077 -13.366 -6.471 1.00 88.81 111 LEU A CA 1
ATOM 897 C C . LEU A 1 111 ? 0.293 -12.667 -6.477 1.00 88.81 111 LEU A C 1
ATOM 899 O O . LEU A 1 111 ? 0.775 -12.184 -7.507 1.00 88.81 111 LEU A O 1
ATOM 903 N N . LEU A 1 112 ? 0.957 -12.625 -5.320 1.00 87.56 112 LEU A N 1
ATOM 904 C CA . LEU A 1 112 ? 2.272 -12.004 -5.200 1.00 87.56 112 LEU A CA 1
ATOM 905 C C . LEU A 1 112 ? 3.372 -12.817 -5.896 1.00 87.56 112 LEU A C 1
ATOM 907 O O . LEU A 1 112 ? 4.298 -12.244 -6.480 1.00 87.56 112 LEU A O 1
ATOM 911 N N . LYS A 1 113 ? 3.284 -14.146 -5.840 1.00 88.94 113 LYS A N 1
ATOM 912 C CA . LYS A 1 113 ? 4.188 -15.055 -6.547 1.00 88.94 113 LYS A CA 1
ATOM 913 C C . LYS A 1 113 ? 4.056 -14.898 -8.061 1.00 88.94 113 LYS A C 1
ATOM 915 O O . LYS A 1 113 ? 5.084 -14.774 -8.719 1.00 88.94 113 LYS A O 1
ATOM 920 N N . ASP A 1 114 ? 2.842 -14.786 -8.593 1.00 87.19 114 ASP A N 1
ATOM 921 C CA . ASP A 1 114 ? 2.603 -14.536 -10.020 1.00 87.19 114 ASP A CA 1
ATOM 922 C C . ASP A 1 114 ? 3.248 -13.227 -10.484 1.00 87.19 114 ASP A C 1
ATOM 924 O O . ASP A 1 114 ? 3.875 -13.161 -11.545 1.00 87.19 114 ASP A O 1
ATOM 928 N N . VAL A 1 115 ? 3.149 -12.174 -9.668 1.00 83.88 115 VAL A N 1
ATOM 929 C CA . VAL A 1 115 ? 3.868 -10.919 -9.914 1.00 83.88 115 VAL A CA 1
ATOM 930 C C . VAL A 1 115 ? 5.377 -11.138 -9.882 1.00 83.88 115 VAL A C 1
ATOM 932 O O . VAL A 1 115 ? 6.070 -10.666 -10.780 1.00 83.88 115 VAL A O 1
ATOM 935 N N . ARG A 1 116 ? 5.905 -11.858 -8.887 1.00 84.44 116 ARG A N 1
ATOM 936 C CA . ARG A 1 116 ? 7.344 -12.141 -8.775 1.00 84.44 116 ARG A CA 1
ATOM 937 C C . ARG A 1 116 ? 7.874 -12.914 -9.982 1.00 84.44 116 ARG A C 1
ATOM 939 O O . ARG A 1 116 ? 8.956 -12.610 -10.475 1.00 84.44 116 ARG A O 1
ATOM 946 N N . ASP A 1 117 ? 7.127 -13.890 -10.473 1.00 86.94 117 ASP A N 1
ATOM 947 C CA . ASP A 1 117 ? 7.556 -14.709 -11.601 1.00 86.94 117 ASP A CA 1
ATOM 948 C C . ASP A 1 117 ? 7.518 -13.902 -12.911 1.00 86.94 117 ASP A C 1
ATOM 950 O O . ASP A 1 117 ? 8.467 -13.971 -13.695 1.00 86.94 117 ASP A O 1
ATOM 954 N N . LYS A 1 118 ? 6.519 -13.024 -13.097 1.00 81.69 118 LYS A N 1
ATOM 955 C CA . LYS A 1 118 ? 6.512 -12.025 -14.187 1.00 81.69 118 LYS A CA 1
ATOM 956 C C . LYS A 1 118 ? 7.688 -11.047 -14.090 1.00 81.69 118 LYS A C 1
ATOM 958 O O . LYS A 1 118 ? 8.277 -10.696 -15.108 1.00 81.69 118 LYS A O 1
ATOM 963 N N . LEU A 1 119 ? 8.045 -10.610 -12.879 1.00 77.44 119 LEU A N 1
ATOM 964 C CA . LEU A 1 119 ? 9.205 -9.743 -12.643 1.00 77.44 119 LEU A CA 1
ATOM 965 C C . LEU A 1 119 ? 10.513 -10.423 -13.052 1.00 77.44 119 LEU A C 1
ATOM 967 O O . LEU A 1 119 ? 11.329 -9.802 -13.730 1.00 77.44 119 LEU A O 1
ATOM 971 N N . ASN A 1 120 ? 10.691 -11.692 -12.680 1.00 79.56 120 ASN A N 1
ATOM 972 C CA . ASN A 1 120 ? 11.878 -12.466 -13.035 1.00 79.56 120 ASN A CA 1
ATOM 973 C C . ASN A 1 120 ? 12.012 -12.630 -14.555 1.00 79.56 120 ASN A C 1
ATOM 975 O O . ASN A 1 120 ? 13.099 -12.437 -15.079 1.00 79.56 120 ASN A O 1
ATOM 979 N N . GLN A 1 121 ? 10.910 -12.882 -15.271 1.00 79.94 121 GLN A N 1
ATOM 980 C CA . GLN A 1 121 ? 10.915 -12.992 -16.738 1.00 79.94 121 GLN A CA 1
ATOM 981 C C . GLN A 1 121 ? 11.331 -11.702 -17.459 1.00 79.94 121 GLN A C 1
ATOM 983 O O . GLN A 1 121 ? 11.847 -11.766 -18.566 1.00 79.94 121 GLN A O 1
ATOM 988 N N . ILE A 1 122 ? 11.076 -10.532 -16.867 1.00 70.38 122 ILE A N 1
ATOM 989 C CA . ILE A 1 122 ? 11.487 -9.234 -17.432 1.00 70.38 122 ILE A CA 1
ATOM 990 C C . ILE A 1 122 ? 12.945 -8.906 -17.063 1.00 70.38 122 ILE A C 1
ATOM 992 O O . ILE A 1 122 ? 13.574 -8.073 -17.714 1.00 70.38 122 ILE A O 1
ATOM 996 N N . GLY A 1 123 ? 13.464 -9.514 -15.993 1.00 64.38 123 GLY A N 1
ATOM 997 C CA . GLY A 1 123 ? 14.832 -9.317 -15.516 1.00 64.38 123 GLY A CA 1
ATOM 998 C C . GLY A 1 123 ? 15.888 -10.205 -16.185 1.00 64.38 123 GLY A C 1
ATOM 999 O O . GLY A 1 123 ? 17.072 -9.905 -16.030 1.00 64.38 123 GLY A O 1
ATOM 1000 N N . GLU A 1 124 ? 15.475 -11.267 -16.886 1.00 55.50 124 GLU A N 1
ATOM 1001 C CA . GLU A 1 124 ? 16.317 -12.133 -17.736 1.00 55.50 124 GLU A CA 1
ATOM 1002 C C . GLU A 1 124 ? 16.493 -11.564 -19.153 1.00 55.50 124 GLU A C 1
ATOM 1004 O O . GLU A 1 124 ? 17.631 -11.652 -19.673 1.00 55.50 124 GLU A O 1
#